Protein AF-A0A918I2I7-F1 (afdb_monomer_lite)

Sequence (119 aa):
MSAAEPTIPEPAHGPIGSVIHLAQHPSAARSRVAARRTDPPSTGYDVSPLQKLTETIQSIFRARGMTLADAATADAYEATLDVVELMMRSATARGHVAAEQYETLRQMLDEMRAVPEAV

Radius of gyration: 28.52 Å; chains: 1; bounding box: 56×44×79 Å

Organism: NCBI:txid67314

Structure (mmCIF, N/CA/C/O backbone):
data_AF-A0A918I2I7-F1
#
_entry.id   AF-A0A918I2I7-F1
#
loop_
_atom_site.group_PDB
_atom_site.id
_atom_site.type_symbol
_atom_site.label_atom_id
_atom_site.label_alt_id
_atom_site.label_comp_id
_atom_site.label_asym_id
_atom_site.label_entity_id
_atom_site.label_seq_id
_atom_site.pdbx_PDB_ins_code
_atom_site.Cartn_x
_atom_site.Cartn_y
_atom_site.Cartn_z
_atom_site.occupancy
_atom_site.B_iso_or_equiv
_atom_site.auth_seq_id
_atom_site.auth_comp_id
_atom_site.auth_asym_id
_atom_site.auth_atom_id
_atom_site.pdbx_PDB_model_num
ATOM 1 N N . MET A 1 1 ? 42.024 37.462 -29.492 1.00 40.59 1 MET A N 1
ATOM 2 C CA . MET A 1 1 ? 42.401 38.043 -28.183 1.00 40.59 1 MET A CA 1
ATOM 3 C C . MET A 1 1 ? 41.171 38.784 -27.677 1.00 40.59 1 MET A C 1
ATOM 5 O O . MET A 1 1 ? 40.682 39.597 -28.440 1.00 40.59 1 MET A O 1
ATOM 9 N N . SER A 1 2 ? 40.530 38.539 -26.539 1.00 57.88 2 SER A N 1
ATOM 10 C CA . SER A 1 2 ? 40.720 37.626 -25.408 1.00 57.88 2 SER A CA 1
ATOM 11 C C . SER A 1 2 ? 39.336 37.374 -24.802 1.00 57.88 2 SER A C 1
ATOM 13 O O . SER A 1 2 ? 38.505 38.281 -24.783 1.00 57.88 2 SER A O 1
ATOM 15 N N . ALA A 1 3 ? 39.099 36.153 -24.329 1.00 49.56 3 ALA A N 1
ATOM 16 C CA . ALA A 1 3 ? 37.934 35.803 -23.528 1.00 49.56 3 ALA A CA 1
ATOM 17 C C . ALA A 1 3 ? 38.033 36.480 -22.151 1.00 49.56 3 ALA A C 1
ATOM 19 O O . ALA A 1 3 ? 39.106 36.501 -21.552 1.00 49.56 3 ALA A O 1
ATOM 20 N N . ALA A 1 4 ? 36.925 37.042 -21.669 1.00 51.22 4 ALA A N 1
ATOM 21 C CA . ALA A 1 4 ? 36.793 37.456 -20.281 1.00 51.22 4 ALA A CA 1
ATOM 22 C C . ALA A 1 4 ? 36.459 36.209 -19.451 1.00 51.22 4 ALA A C 1
ATOM 24 O O . ALA A 1 4 ? 35.368 35.653 -19.563 1.00 51.22 4 ALA A O 1
ATOM 25 N N . GLU A 1 5 ? 37.432 35.747 -18.674 1.00 59.22 5 GLU A N 1
ATOM 26 C CA . GLU A 1 5 ? 37.269 34.710 -17.658 1.00 59.22 5 GLU A CA 1
ATOM 27 C C . GLU A 1 5 ? 36.419 35.266 -16.499 1.00 59.22 5 GLU A C 1
ATOM 29 O O . GLU A 1 5 ? 36.745 36.334 -15.971 1.00 59.22 5 GLU A O 1
ATOM 34 N N . PRO A 1 6 ? 35.332 34.597 -16.077 1.00 55.16 6 PRO A N 1
ATOM 35 C CA . PRO A 1 6 ? 34.673 34.930 -14.825 1.00 55.16 6 PRO A CA 1
ATOM 36 C C . PRO A 1 6 ? 35.480 34.336 -13.664 1.00 55.16 6 PRO A C 1
ATOM 38 O O . PRO A 1 6 ? 35.461 33.130 -13.426 1.00 55.16 6 PRO A O 1
ATOM 41 N N . THR A 1 7 ? 36.188 35.193 -12.930 1.00 55.94 7 THR A N 1
ATOM 42 C CA . THR A 1 7 ? 36.853 34.839 -11.672 1.00 55.94 7 THR A CA 1
ATOM 43 C C . THR A 1 7 ? 35.816 34.391 -10.641 1.00 55.94 7 THR A C 1
ATOM 45 O O . THR A 1 7 ? 35.024 35.194 -10.148 1.00 55.94 7 THR A O 1
ATOM 48 N N . ILE A 1 8 ? 35.838 33.103 -10.305 1.00 58.00 8 ILE A N 1
ATOM 49 C CA . ILE A 1 8 ? 35.143 32.518 -9.156 1.00 58.00 8 ILE A CA 1
ATOM 50 C C . ILE A 1 8 ? 36.001 32.807 -7.914 1.00 58.00 8 ILE A C 1
ATOM 52 O O . ILE A 1 8 ? 37.152 32.371 -7.885 1.00 58.00 8 ILE A O 1
ATOM 56 N N . PRO A 1 9 ? 35.511 33.514 -6.883 1.00 61.62 9 PRO A N 1
ATOM 57 C CA . PRO A 1 9 ? 36.216 33.560 -5.609 1.00 61.62 9 PRO A CA 1
ATOM 58 C C . PRO A 1 9 ? 35.983 32.260 -4.820 1.00 61.62 9 PRO A C 1
ATOM 60 O O . PRO A 1 9 ? 34.846 31.882 -4.538 1.00 61.62 9 PRO A O 1
ATOM 63 N N . GLU A 1 10 ? 37.080 31.585 -4.470 1.00 56.88 10 GLU A N 1
ATOM 64 C CA . GLU A 1 10 ? 37.123 30.471 -3.517 1.00 56.88 10 GLU A CA 1
ATOM 65 C C . GLU A 1 10 ? 36.689 30.891 -2.094 1.00 56.88 10 GLU A C 1
ATOM 67 O O . GLU A 1 10 ? 36.853 32.052 -1.701 1.00 56.88 10 GLU A O 1
ATOM 72 N N . PRO A 1 11 ? 36.178 29.945 -1.282 1.00 51.53 11 PRO A N 1
ATOM 73 C CA . PRO A 1 11 ? 35.734 30.199 0.081 1.00 51.53 11 PRO A CA 1
ATOM 74 C C . PRO A 1 11 ? 36.920 30.248 1.059 1.00 51.53 11 PRO A C 1
ATOM 76 O O . PRO A 1 11 ? 37.530 29.230 1.398 1.00 51.53 11 PRO A O 1
ATOM 79 N N . ALA A 1 12 ? 37.219 31.438 1.579 1.00 50.31 12 ALA A N 1
ATOM 80 C CA . ALA A 1 12 ? 38.154 31.590 2.690 1.00 50.31 12 ALA A CA 1
ATOM 81 C C . ALA A 1 12 ? 37.512 31.124 4.013 1.00 50.31 12 ALA A C 1
ATOM 83 O O . ALA A 1 12 ? 36.424 31.548 4.398 1.00 50.31 12 ALA A O 1
ATOM 84 N N . HIS A 1 13 ? 38.215 30.215 4.682 1.00 45.94 13 HIS A N 1
ATOM 85 C CA . HIS A 1 13 ? 37.845 29.508 5.904 1.00 45.94 13 HIS A CA 1
ATOM 86 C C . HIS A 1 13 ? 37.920 30.363 7.193 1.00 45.94 13 HIS A C 1
ATOM 88 O O . HIS A 1 13 ? 38.930 31.020 7.428 1.00 45.94 13 HIS A O 1
ATOM 94 N N . GLY A 1 14 ? 36.937 30.172 8.093 1.00 44.44 14 GLY A N 1
ATOM 95 C CA . GLY A 1 14 ? 37.040 30.287 9.571 1.00 44.44 14 GLY A CA 1
ATOM 96 C C . GLY A 1 14 ? 36.957 31.697 10.193 1.00 44.44 14 GLY A C 1
ATOM 97 O O . GLY A 1 14 ? 37.285 32.659 9.508 1.00 44.44 14 GLY A O 1
ATOM 98 N N . PRO A 1 15 ? 36.539 31.865 11.478 1.00 47.91 15 PRO A N 1
ATOM 99 C CA . PRO A 1 15 ? 36.594 30.910 12.601 1.00 47.91 15 PRO A CA 1
ATOM 100 C C . PRO A 1 15 ? 35.207 30.560 13.203 1.00 47.91 15 PRO A C 1
ATOM 102 O O . PRO A 1 15 ? 34.273 31.352 13.187 1.00 47.91 15 PRO A O 1
ATOM 105 N N . ILE A 1 16 ? 34.959 29.309 13.601 1.00 52.28 16 ILE A N 1
ATOM 106 C CA . ILE A 1 16 ? 35.087 28.794 14.982 1.00 52.28 16 ILE A CA 1
ATOM 107 C C . ILE A 1 16 ? 34.437 29.699 16.048 1.00 52.28 16 ILE A C 1
ATOM 109 O O . ILE A 1 16 ? 34.985 30.723 16.433 1.00 52.28 16 ILE A O 1
ATOM 113 N N . GLY A 1 17 ? 33.327 29.203 16.608 1.00 52.47 17 GLY A N 1
ATOM 114 C CA . GLY A 1 17 ? 33.007 29.343 18.030 1.00 52.47 17 GLY A CA 1
ATOM 115 C C . GLY A 1 17 ? 32.396 30.667 18.482 1.00 52.47 17 GLY A C 1
ATOM 116 O O . GLY A 1 17 ? 33.055 31.452 19.155 1.00 52.47 17 GLY A O 1
ATOM 117 N N . SER A 1 18 ? 31.093 30.859 18.258 1.00 46.81 18 SER A N 1
ATOM 118 C CA . SER A 1 18 ? 30.325 31.784 19.100 1.00 46.81 18 SER A CA 1
ATOM 119 C C . SER A 1 18 ? 29.925 31.059 20.387 1.00 46.81 18 SER A C 1
ATOM 121 O O . SER A 1 18 ? 28.877 30.422 20.478 1.00 46.81 18 SER A O 1
ATOM 123 N N . VAL A 1 19 ? 30.822 31.091 21.371 1.00 61.44 19 VAL A N 1
ATOM 124 C CA . VAL A 1 19 ? 30.518 30.710 22.751 1.00 61.44 19 VAL A CA 1
ATOM 125 C C . VAL A 1 19 ? 29.817 31.902 23.388 1.00 61.44 19 VAL A C 1
ATOM 127 O O . VAL A 1 19 ? 30.411 32.966 23.560 1.00 61.44 19 VAL A O 1
ATOM 130 N N . ILE A 1 20 ? 28.543 31.743 23.741 1.00 54.25 20 ILE A N 1
ATOM 131 C CA . ILE A 1 20 ? 27.859 32.722 24.586 1.00 54.25 20 ILE A CA 1
ATOM 132 C C . ILE A 1 20 ? 28.505 32.646 25.974 1.00 54.25 20 ILE A C 1
ATOM 134 O O . ILE A 1 20 ? 28.267 31.707 26.733 1.00 54.25 20 ILE A O 1
ATOM 138 N N . HIS A 1 21 ? 29.334 33.633 26.315 1.00 47.09 21 HIS A N 1
ATOM 139 C CA . HIS A 1 21 ? 29.809 33.834 27.680 1.00 47.09 21 HIS A CA 1
ATOM 140 C C . HIS A 1 21 ? 28.661 34.400 28.516 1.00 47.09 21 HIS A C 1
ATOM 142 O O . HIS A 1 21 ? 28.467 35.613 28.597 1.00 47.09 21 HIS A O 1
ATOM 148 N N . LEU A 1 22 ? 27.876 33.512 29.130 1.00 49.19 22 LEU A N 1
ATOM 149 C CA . LEU A 1 22 ? 26.913 33.924 30.139 1.00 49.19 22 LEU A CA 1
ATOM 150 C C . LEU A 1 22 ? 27.694 34.350 31.386 1.00 49.19 22 LEU A C 1
ATOM 152 O O . LEU A 1 22 ? 28.317 33.530 32.063 1.00 49.19 22 LEU A O 1
ATOM 156 N N . ALA A 1 23 ? 27.707 35.660 31.620 1.00 52.06 23 ALA A N 1
ATOM 157 C CA . ALA A 1 23 ? 28.382 36.304 32.730 1.00 52.06 23 ALA A CA 1
ATOM 158 C C . ALA A 1 23 ? 28.062 35.600 34.058 1.00 52.06 23 ALA A C 1
ATOM 160 O O . ALA A 1 23 ? 26.908 35.440 34.456 1.00 52.06 23 ALA A O 1
ATOM 161 N N . GLN A 1 24 ? 29.128 35.187 34.737 1.00 49.12 24 GLN A N 1
ATOM 162 C CA . GLN A 1 24 ? 29.101 34.639 36.081 1.00 49.12 24 GLN A CA 1
ATOM 163 C C . GLN A 1 24 ? 28.717 35.754 37.057 1.00 49.12 24 GLN A C 1
ATOM 165 O O . GLN A 1 24 ? 29.523 36.635 37.346 1.00 49.12 24 GLN A O 1
ATOM 170 N N . HIS A 1 25 ? 27.498 35.711 37.590 1.00 50.34 25 HIS A N 1
ATOM 171 C CA . HIS A 1 25 ? 27.167 36.431 38.816 1.00 50.34 25 HIS A CA 1
ATOM 172 C C . HIS A 1 25 ? 27.516 35.544 40.021 1.00 50.34 25 HIS A C 1
ATOM 174 O O . HIS A 1 25 ? 26.919 34.475 40.173 1.00 50.34 25 HIS A O 1
ATOM 180 N N . PRO A 1 26 ? 28.441 35.953 40.908 1.00 51.53 26 PRO A N 1
ATOM 181 C CA . PRO A 1 26 ? 28.651 35.276 42.172 1.00 51.53 26 PRO A CA 1
ATOM 182 C C . PRO A 1 26 ? 27.732 35.894 43.230 1.00 51.53 26 PRO A C 1
ATOM 184 O O . PRO A 1 26 ? 27.803 37.091 43.499 1.00 51.53 26 PRO A O 1
ATOM 187 N N . SER A 1 27 ? 26.901 35.081 43.882 1.00 43.62 27 SER A N 1
ATOM 188 C CA . SER A 1 27 ? 26.599 35.270 45.308 1.00 43.62 27 SER A CA 1
ATOM 189 C C . SER A 1 27 ? 25.848 34.085 45.905 1.00 43.62 27 SER A C 1
ATOM 191 O O . SER A 1 27 ? 24.650 33.910 45.731 1.00 43.62 27 SER A O 1
ATOM 193 N N . ALA A 1 28 ? 26.635 33.281 46.617 1.00 45.75 28 ALA A N 1
ATOM 194 C CA . ALA A 1 28 ? 26.402 32.819 47.980 1.00 45.75 28 ALA A CA 1
ATOM 195 C C . ALA A 1 28 ? 24.976 32.411 48.407 1.00 45.75 28 ALA A C 1
ATOM 197 O O . ALA A 1 28 ? 24.114 33.228 48.708 1.00 45.75 28 ALA A O 1
ATOM 198 N N . ALA A 1 29 ? 24.867 31.102 48.644 1.00 52.19 29 ALA A N 1
ATOM 199 C CA . ALA A 1 29 ? 24.350 30.516 49.878 1.00 52.19 29 ALA A CA 1
ATOM 200 C C . ALA A 1 29 ? 22.949 30.946 50.347 1.00 52.19 29 ALA A C 1
ATOM 202 O O . ALA A 1 29 ? 22.804 31.855 51.161 1.00 52.19 29 ALA A O 1
ATOM 203 N N . ARG A 1 30 ? 21.943 30.135 49.996 1.00 48.84 30 ARG A N 1
ATOM 204 C CA . ARG A 1 30 ? 20.870 29.699 50.911 1.00 48.84 30 ARG A CA 1
ATOM 205 C C . ARG A 1 30 ? 20.075 28.545 50.294 1.00 48.84 30 ARG A C 1
ATOM 207 O O . ARG A 1 30 ? 19.906 28.477 49.087 1.00 48.84 30 ARG A O 1
ATOM 214 N N . SER A 1 31 ? 19.599 27.662 51.167 1.00 46.06 31 SER A N 1
ATOM 215 C CA . SER A 1 31 ? 18.704 26.525 50.905 1.00 46.06 31 SER A CA 1
ATOM 216 C C . SER A 1 31 ? 19.318 25.260 50.298 1.00 46.06 31 SER A C 1
ATOM 218 O O . SER A 1 31 ? 19.048 24.859 49.172 1.00 46.06 31 SER A O 1
ATOM 220 N N . ARG A 1 32 ? 20.028 24.517 51.160 1.00 54.06 32 ARG A N 1
ATOM 221 C CA . ARG A 1 32 ? 19.790 23.066 51.249 1.00 54.06 32 ARG A CA 1
ATOM 222 C C . ARG A 1 32 ? 18.295 22.863 51.540 1.00 54.06 32 ARG A C 1
ATOM 224 O O . ARG A 1 32 ? 17.752 23.608 52.348 1.00 54.06 32 ARG A O 1
ATOM 231 N N . VAL A 1 33 ? 17.698 21.825 50.956 1.00 52.06 33 VAL A N 1
ATOM 232 C CA . VAL A 1 33 ? 16.279 21.420 51.058 1.00 52.06 33 VAL A CA 1
ATOM 233 C C . VAL A 1 33 ? 15.359 22.065 50.010 1.00 52.06 33 VAL A C 1
A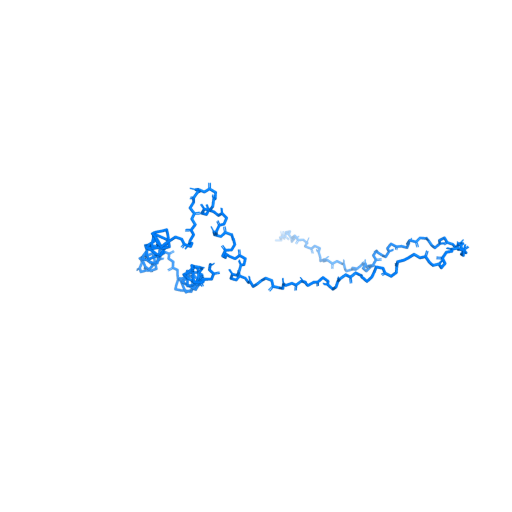TOM 235 O O . VAL A 1 33 ? 14.584 22.961 50.309 1.00 52.06 33 VAL A O 1
ATOM 238 N N . ALA A 1 34 ? 15.407 21.546 48.781 1.00 48.81 34 ALA A N 1
ATOM 239 C CA . ALA A 1 34 ? 14.225 21.319 47.945 1.00 48.81 34 ALA A CA 1
ATOM 240 C C . ALA A 1 34 ? 14.619 20.460 46.733 1.00 48.81 34 ALA A C 1
ATOM 242 O O . ALA A 1 34 ? 15.422 20.868 45.906 1.00 48.81 34 ALA A O 1
ATOM 243 N N . ALA A 1 35 ? 14.038 19.263 46.668 1.00 51.78 35 ALA A N 1
ATOM 244 C CA . ALA A 1 35 ? 13.893 18.433 45.480 1.00 51.78 35 ALA A CA 1
ATOM 245 C C . ALA A 1 35 ? 15.171 18.122 44.670 1.00 51.78 35 ALA A C 1
ATOM 247 O O . ALA A 1 35 ? 15.461 18.739 43.648 1.00 51.78 35 ALA A O 1
ATOM 248 N N . ARG A 1 36 ? 15.812 16.989 45.002 1.00 51.47 36 ARG A N 1
ATOM 249 C CA . ARG A 1 36 ? 16.222 16.053 43.942 1.00 51.47 36 ARG A CA 1
ATOM 250 C C . ARG A 1 36 ? 14.949 15.691 43.166 1.00 51.47 36 ARG A C 1
ATOM 252 O O . ARG A 1 36 ? 14.290 14.704 43.475 1.00 51.47 36 ARG A O 1
ATOM 259 N N . ARG A 1 37 ? 14.559 16.529 42.203 1.00 54.78 37 ARG A N 1
ATOM 260 C CA . ARG A 1 37 ? 13.840 16.043 41.033 1.00 54.78 37 ARG A CA 1
ATOM 261 C C . ARG A 1 37 ? 14.879 15.221 40.299 1.00 54.78 37 ARG A C 1
ATOM 263 O O . ARG A 1 37 ? 15.739 15.751 39.611 1.00 54.78 37 ARG A O 1
ATOM 270 N N . THR A 1 38 ? 14.882 13.930 40.589 1.00 58.31 38 THR A N 1
ATOM 271 C CA . THR A 1 38 ? 15.341 12.948 39.624 1.00 58.31 38 THR A CA 1
ATOM 272 C C . THR A 1 38 ? 14.489 13.233 38.397 1.00 58.31 38 THR A C 1
ATOM 274 O O . THR A 1 38 ? 13.293 12.940 38.416 1.00 58.31 38 THR A O 1
ATOM 277 N N . ASP A 1 39 ? 15.043 13.923 37.401 1.00 56.28 39 ASP A N 1
ATOM 278 C CA . ASP A 1 39 ? 14.429 13.905 36.083 1.00 56.28 39 ASP A CA 1
ATOM 279 C C . ASP A 1 39 ? 14.224 12.420 35.761 1.00 56.28 39 ASP A C 1
ATOM 281 O O . ASP A 1 39 ? 15.179 11.639 35.894 1.00 56.28 39 ASP A O 1
ATOM 285 N N . PRO A 1 40 ? 12.988 11.970 35.475 1.00 63.59 40 PRO A N 1
ATOM 286 C CA . PRO A 1 40 ? 12.809 10.610 35.005 1.00 63.59 40 PRO A CA 1
ATOM 287 C C . PRO A 1 40 ? 13.728 10.448 33.790 1.00 63.59 40 PRO A C 1
ATOM 289 O O . PRO A 1 40 ? 13.846 11.397 33.007 1.00 63.59 40 PRO A O 1
ATOM 292 N N . PRO A 1 41 ? 14.416 9.303 33.626 1.00 57.97 41 PRO A N 1
ATOM 293 C CA . PRO A 1 41 ? 15.127 9.052 32.388 1.00 57.97 41 PRO A CA 1
ATOM 294 C C . PRO A 1 41 ? 14.104 9.255 31.279 1.00 57.97 41 PRO A C 1
ATOM 296 O O . PRO A 1 41 ? 13.084 8.563 31.245 1.00 57.97 41 PRO A O 1
ATOM 299 N N . SER A 1 42 ? 14.335 10.274 30.448 1.00 52.41 42 SER A N 1
ATOM 300 C CA . SER A 1 42 ? 13.573 10.463 29.230 1.00 52.41 42 SER A CA 1
ATOM 301 C C . SER A 1 42 ? 13.796 9.178 28.455 1.00 52.41 42 SER A C 1
ATOM 303 O O . SER A 1 42 ? 14.871 8.944 27.902 1.00 52.41 42 SER A O 1
ATOM 305 N N . THR A 1 43 ? 12.826 8.277 28.547 1.00 55.47 43 THR A N 1
ATOM 306 C CA . THR A 1 43 ? 12.743 7.085 27.727 1.00 55.47 43 THR A CA 1
ATOM 307 C C . THR A 1 43 ? 12.382 7.635 26.364 1.00 55.47 43 THR A C 1
ATOM 309 O O . THR A 1 43 ? 11.222 7.677 25.969 1.00 55.47 43 THR A O 1
ATOM 312 N N . GLY A 1 44 ? 13.398 8.159 25.678 1.00 52.00 44 GLY A N 1
ATOM 313 C CA . GLY A 1 44 ? 13.387 8.289 24.239 1.00 52.00 44 GLY A CA 1
ATOM 314 C C . GLY A 1 44 ? 13.274 6.873 23.714 1.00 52.00 44 GLY A C 1
ATOM 315 O O . GLY A 1 44 ? 14.278 6.234 23.423 1.00 52.00 44 GLY A O 1
ATOM 316 N N . TYR A 1 45 ? 12.053 6.342 23.714 1.00 58.91 45 TYR A N 1
ATOM 317 C CA . TYR A 1 45 ? 11.706 5.229 22.864 1.00 58.91 45 TYR A CA 1
ATOM 318 C C . TYR A 1 45 ? 12.056 5.721 21.468 1.00 58.91 45 TYR A C 1
ATOM 320 O O . TYR A 1 45 ? 11.401 6.627 20.949 1.00 58.91 45 TYR A O 1
ATOM 328 N N . ASP A 1 46 ? 13.150 5.208 20.911 1.00 71.88 46 ASP A N 1
ATOM 329 C CA . ASP A 1 46 ? 13.437 5.360 19.495 1.00 71.88 46 ASP A CA 1
ATOM 330 C C . ASP A 1 46 ? 12.301 4.647 18.764 1.00 71.88 46 ASP A C 1
ATOM 332 O O . ASP A 1 46 ? 12.317 3.435 18.556 1.00 71.88 46 ASP A O 1
ATOM 336 N N . VAL A 1 47 ? 11.240 5.405 18.481 1.00 73.75 47 VAL A N 1
ATOM 337 C CA . VAL A 1 47 ? 10.085 4.935 17.726 1.00 73.75 47 VAL A CA 1
ATOM 338 C C . VAL A 1 47 ? 10.623 4.489 16.374 1.00 73.75 47 VAL A C 1
ATOM 340 O O . VAL A 1 47 ? 11.214 5.298 15.644 1.00 73.75 47 VAL A O 1
ATOM 343 N N . SER A 1 48 ? 10.455 3.203 16.064 1.00 87.50 48 SER A N 1
ATOM 344 C CA . SER A 1 48 ? 10.976 2.635 14.823 1.00 87.50 48 SER A CA 1
ATOM 345 C C . SER A 1 48 ? 10.367 3.365 13.615 1.00 87.50 48 SER A C 1
ATOM 347 O O . SER A 1 48 ? 9.243 3.874 13.701 1.00 87.50 48 SER A O 1
ATOM 349 N N . PRO A 1 49 ? 11.072 3.445 12.471 1.00 87.00 49 PRO A N 1
ATOM 350 C CA . PRO A 1 49 ? 10.512 4.043 11.258 1.00 87.00 49 PRO A CA 1
ATOM 351 C C . PRO A 1 49 ? 9.155 3.440 10.868 1.00 87.00 49 PRO A C 1
ATOM 353 O O . PRO A 1 49 ? 8.230 4.189 10.557 1.00 87.00 49 PRO A O 1
ATOM 356 N N . LEU A 1 50 ? 9.008 2.114 10.993 1.00 86.00 50 LEU A N 1
ATOM 357 C CA . LEU A 1 50 ? 7.745 1.411 10.761 1.00 86.00 50 LEU A CA 1
ATOM 358 C C . LEU A 1 50 ? 6.648 1.893 11.714 1.00 86.00 50 LEU A C 1
ATOM 360 O O . LEU A 1 50 ? 5.548 2.191 11.271 1.00 86.00 50 LEU A O 1
ATOM 364 N N . GLN A 1 51 ? 6.945 2.059 13.004 1.00 88.25 51 GLN A N 1
ATOM 365 C CA . GLN A 1 51 ? 5.958 2.548 13.965 1.00 88.25 51 GLN A CA 1
ATOM 366 C C . GLN A 1 51 ? 5.505 3.984 13.642 1.00 88.25 51 GLN A C 1
ATOM 368 O O . GLN A 1 51 ? 4.308 4.266 13.680 1.00 88.25 51 GLN A O 1
ATOM 373 N N . LYS A 1 52 ? 6.418 4.875 13.226 1.00 91.19 52 LYS A N 1
ATOM 374 C CA . LYS A 1 52 ? 6.053 6.233 12.764 1.00 91.19 52 LYS A CA 1
ATOM 375 C C . LYS A 1 52 ? 5.178 6.200 11.508 1.00 91.19 52 LYS A C 1
ATOM 377 O O . LYS A 1 52 ? 4.238 6.991 11.388 1.00 91.19 52 LYS A O 1
ATOM 382 N N . LEU A 1 53 ? 5.482 5.301 10.570 1.00 90.50 53 LEU A N 1
ATOM 383 C CA . LEU A 1 53 ? 4.691 5.102 9.356 1.00 90.50 53 LEU A CA 1
ATOM 384 C C . LEU A 1 53 ? 3.285 4.593 9.699 1.00 90.50 53 LEU A C 1
ATOM 386 O O . LEU A 1 53 ? 2.299 5.185 9.255 1.00 90.50 53 LEU A O 1
ATOM 390 N N . THR A 1 54 ? 3.191 3.573 10.552 1.00 92.31 54 THR A N 1
ATOM 391 C CA . THR A 1 54 ? 1.927 3.022 11.052 1.00 92.31 54 THR A CA 1
ATOM 392 C C . THR A 1 54 ? 1.086 4.089 11.740 1.00 92.31 54 THR A C 1
ATOM 394 O O . THR A 1 54 ? -0.089 4.254 11.409 1.00 92.31 54 THR A O 1
ATOM 397 N N . GLU A 1 55 ? 1.674 4.881 12.638 1.00 92.44 55 GLU A N 1
ATOM 398 C CA . GLU A 1 55 ? 0.981 5.986 13.312 1.00 92.44 55 GLU A CA 1
ATOM 399 C C . GLU A 1 55 ? 0.456 7.031 12.320 1.00 92.44 55 GLU A C 1
ATOM 401 O O . GLU A 1 55 ? -0.691 7.484 12.437 1.00 92.44 55 GLU A O 1
ATOM 406 N N . THR A 1 56 ? 1.265 7.376 11.315 1.00 94.75 56 THR A N 1
ATOM 407 C CA . THR A 1 56 ? 0.895 8.327 10.261 1.00 94.75 56 THR A CA 1
ATOM 408 C C . THR A 1 56 ? -0.281 7.804 9.445 1.00 94.75 56 THR A C 1
ATOM 410 O O . THR A 1 56 ? -1.280 8.508 9.289 1.00 94.75 56 THR A O 1
ATOM 413 N N . ILE A 1 57 ? -0.223 6.559 8.975 1.00 93.50 57 ILE A N 1
ATOM 414 C CA . ILE A 1 57 ? -1.302 5.957 8.187 1.00 93.50 57 ILE A CA 1
ATOM 415 C C . ILE A 1 57 ? -2.572 5.847 9.035 1.00 93.50 57 ILE A C 1
ATOM 417 O O . ILE A 1 57 ? -3.637 6.298 8.611 1.00 93.50 57 ILE A O 1
ATOM 421 N N . GLN A 1 58 ? -2.463 5.378 10.278 1.00 91.75 58 GLN A N 1
ATOM 422 C CA . GLN A 1 58 ? -3.591 5.327 11.207 1.00 91.75 58 GLN A CA 1
ATOM 423 C C . GLN A 1 58 ? -4.194 6.710 11.478 1.00 91.75 58 GLN A C 1
ATOM 425 O O . GLN A 1 58 ? -5.399 6.826 11.696 1.00 91.75 58 GLN A O 1
ATOM 430 N N . SER A 1 59 ? -3.404 7.788 11.469 1.00 95.31 59 SER A N 1
ATOM 4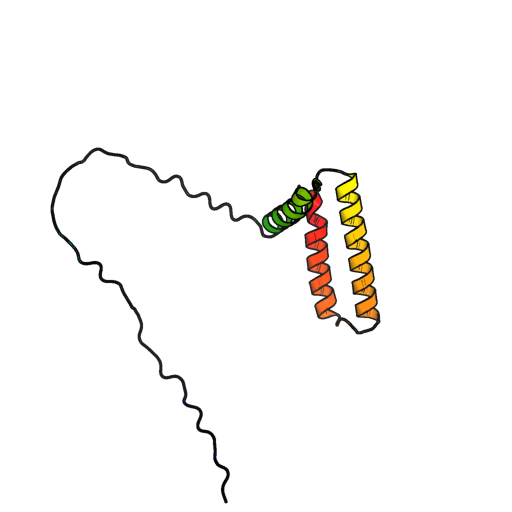31 C CA . SER A 1 59 ? -3.947 9.151 11.568 1.00 95.31 59 SER A CA 1
ATOM 432 C C . SER A 1 59 ? -4.804 9.526 10.348 1.00 95.31 59 SER A C 1
ATOM 434 O O . SER A 1 59 ? -5.880 10.103 10.514 1.00 95.31 59 SER A O 1
ATOM 436 N N . ILE A 1 60 ? -4.392 9.119 9.141 1.00 95.94 60 ILE A N 1
ATOM 437 C CA . ILE A 1 60 ? -5.121 9.368 7.888 1.00 95.94 60 ILE A CA 1
ATOM 438 C C . ILE A 1 60 ? -6.456 8.614 7.876 1.00 95.94 60 ILE A C 1
ATOM 440 O O . ILE A 1 60 ? -7.483 9.188 7.507 1.00 95.94 60 ILE A O 1
ATOM 444 N N . PHE A 1 61 ? -6.465 7.347 8.299 1.00 95.62 61 PHE A N 1
ATOM 445 C CA . PHE A 1 61 ? -7.698 6.561 8.403 1.00 95.62 61 PHE A CA 1
ATOM 446 C C . PHE A 1 61 ? -8.631 7.115 9.487 1.00 95.62 61 PHE A C 1
ATOM 448 O O . PHE A 1 61 ? -9.816 7.334 9.217 1.00 95.62 61 PHE A O 1
ATOM 455 N N . ARG A 1 62 ? -8.096 7.466 10.666 1.00 96.00 62 ARG A N 1
ATOM 456 C CA . ARG A 1 62 ? -8.884 8.058 11.761 1.00 96.00 62 ARG A CA 1
ATOM 457 C C . ARG A 1 62 ? -9.538 9.380 11.378 1.00 96.00 62 ARG A C 1
ATOM 459 O O . ARG A 1 62 ? -10.690 9.602 11.738 1.00 96.00 62 ARG A O 1
ATOM 466 N N . ALA A 1 63 ? -8.863 10.223 10.594 1.00 96.50 63 ALA A N 1
ATOM 467 C CA . ALA A 1 63 ? -9.443 11.467 10.078 1.00 96.50 63 ALA A CA 1
ATOM 468 C C . ALA A 1 63 ? -10.694 11.241 9.204 1.00 96.50 63 ALA A C 1
ATOM 470 O O . ALA A 1 63 ? -11.488 12.160 9.011 1.00 96.50 63 ALA A O 1
ATOM 471 N N . ARG A 1 64 ? -10.887 10.020 8.692 1.00 95.88 64 ARG A N 1
ATOM 472 C CA . ARG A 1 64 ? -12.050 9.601 7.898 1.00 95.88 64 ARG A CA 1
ATOM 473 C C . ARG A 1 64 ? -13.018 8.703 8.677 1.00 95.88 64 ARG A C 1
ATOM 475 O O . ARG A 1 64 ? -13.923 8.135 8.076 1.00 95.88 64 ARG A O 1
ATOM 482 N N . GLY A 1 65 ? -12.828 8.555 9.989 1.00 95.50 65 GLY A N 1
ATOM 483 C CA . GLY A 1 65 ? -13.640 7.670 10.828 1.00 95.50 65 GLY A CA 1
ATOM 484 C C . GLY A 1 65 ? -13.392 6.177 10.590 1.00 95.50 65 GLY A C 1
ATOM 485 O O . GLY A 1 65 ? -14.237 5.364 10.946 1.00 95.50 65 GLY A O 1
ATOM 486 N N . MET A 1 66 ? -12.257 5.818 9.987 1.00 96.12 66 MET A N 1
ATOM 487 C CA . MET A 1 66 ? -11.855 4.437 9.714 1.00 96.12 66 MET A CA 1
ATOM 488 C C . MET A 1 66 ? -10.665 4.029 10.595 1.00 96.12 66 MET A C 1
ATOM 490 O O . MET A 1 66 ? -9.995 4.877 11.191 1.00 96.12 66 MET A O 1
ATOM 494 N N . THR A 1 67 ? -10.383 2.730 10.673 1.00 95.25 67 THR A N 1
ATOM 495 C CA . THR A 1 67 ? -9.241 2.177 11.417 1.00 95.25 67 THR A CA 1
ATOM 496 C C . THR A 1 67 ? -8.699 0.951 10.703 1.00 95.25 67 THR A C 1
ATOM 498 O O . THR A 1 67 ? -9.481 0.120 10.259 1.00 95.25 67 THR A O 1
ATOM 501 N N . LEU A 1 68 ? -7.377 0.799 10.629 1.00 92.94 68 LEU A N 1
ATOM 502 C CA . LEU A 1 68 ? -6.772 -0.417 10.075 1.00 92.94 68 LEU A CA 1
ATOM 503 C C . LEU A 1 68 ? -6.951 -1.653 10.973 1.00 92.94 68 LEU A C 1
ATOM 505 O O . LEU A 1 68 ? -6.701 -2.759 10.521 1.00 92.94 68 LEU A O 1
ATOM 509 N N . ALA A 1 69 ? -7.412 -1.485 12.218 1.00 93.25 69 ALA A N 1
ATOM 510 C CA . ALA A 1 69 ? -7.778 -2.613 13.082 1.00 93.25 69 ALA A CA 1
ATOM 511 C C . ALA A 1 69 ? -9.106 -3.283 12.665 1.00 93.25 69 ALA A C 1
ATOM 513 O O . ALA A 1 69 ? -9.442 -4.357 13.159 1.00 93.25 69 ALA A O 1
ATOM 514 N N . ASP A 1 70 ? -9.894 -2.631 11.805 1.00 94.94 70 ASP A N 1
ATOM 515 C CA . ASP A 1 70 ? -11.096 -3.211 11.213 1.00 94.94 70 ASP A CA 1
ATOM 516 C C . ASP A 1 70 ? -10.715 -4.029 9.974 1.00 94.94 70 ASP A C 1
ATOM 518 O O . ASP A 1 70 ? -10.061 -3.515 9.066 1.00 94.94 70 ASP A O 1
ATOM 522 N N . ALA A 1 71 ? -11.154 -5.289 9.925 1.00 93.94 71 ALA A N 1
ATOM 523 C CA . ALA A 1 71 ? -10.760 -6.229 8.876 1.00 93.94 71 ALA A CA 1
ATOM 524 C C . ALA A 1 71 ? -11.153 -5.741 7.474 1.00 93.94 71 ALA A C 1
ATOM 526 O O . ALA A 1 71 ? -10.339 -5.783 6.561 1.00 93.94 71 ALA A O 1
ATOM 527 N N . ALA A 1 72 ? -12.360 -5.190 7.307 1.00 95.44 72 ALA A N 1
ATOM 528 C CA . ALA A 1 72 ? -12.802 -4.700 6.002 1.00 95.44 72 ALA A CA 1
ATOM 529 C C . ALA A 1 72 ? -11.963 -3.502 5.523 1.00 95.44 72 ALA A C 1
ATOM 531 O O . ALA A 1 72 ? -11.681 -3.360 4.332 1.00 95.44 72 ALA A O 1
ATOM 532 N N . THR A 1 73 ? -11.549 -2.640 6.452 1.00 95.81 73 THR A N 1
ATOM 533 C CA . THR A 1 73 ? -10.663 -1.510 6.160 1.00 95.81 73 THR A CA 1
ATOM 534 C C . THR A 1 73 ? -9.242 -1.973 5.821 1.00 95.81 73 THR A C 1
ATOM 536 O O . THR A 1 73 ? -8.644 -1.434 4.886 1.00 95.81 73 THR A O 1
ATOM 539 N N . ALA A 1 74 ? -8.710 -2.965 6.541 1.00 94.94 74 ALA A N 1
ATOM 540 C CA . ALA A 1 74 ? -7.408 -3.569 6.257 1.00 94.94 74 ALA A CA 1
ATOM 541 C C . ALA A 1 74 ? -7.387 -4.255 4.880 1.00 94.94 74 ALA A C 1
ATOM 543 O O . ALA A 1 74 ? -6.496 -3.974 4.080 1.00 94.94 74 ALA A O 1
ATOM 544 N N . ASP A 1 75 ? -8.419 -5.040 4.558 1.00 95.94 75 ASP A N 1
ATOM 545 C CA . ASP A 1 75 ? -8.567 -5.704 3.257 1.00 95.94 75 ASP A CA 1
ATOM 546 C C . ASP A 1 75 ? -8.619 -4.679 2.110 1.00 95.94 75 ASP A C 1
ATOM 548 O O . ASP A 1 75 ? -7.956 -4.824 1.081 1.00 95.94 75 ASP A O 1
ATOM 552 N N . ALA A 1 76 ? -9.383 -3.593 2.282 1.00 96.06 76 ALA A N 1
ATOM 553 C CA . ALA A 1 76 ? -9.464 -2.525 1.285 1.00 96.06 76 ALA A CA 1
ATOM 554 C C . ALA A 1 76 ? -8.126 -1.784 1.109 1.00 96.06 76 ALA A C 1
ATOM 556 O O . ALA A 1 76 ? -7.777 -1.370 -0.004 1.00 96.06 76 ALA A O 1
ATOM 557 N N . TYR A 1 77 ? -7.374 -1.607 2.197 1.00 95.81 77 TYR A N 1
ATOM 558 C CA . TYR A 1 77 ? -6.032 -1.038 2.159 1.00 95.81 77 TYR A CA 1
ATOM 559 C C . TYR A 1 77 ? -5.068 -1.942 1.382 1.00 95.81 77 TYR A C 1
ATOM 561 O O . TYR A 1 77 ? -4.408 -1.458 0.460 1.00 95.81 77 TYR A O 1
ATOM 569 N N . GLU A 1 78 ? -5.045 -3.243 1.675 1.00 95.62 78 GLU A N 1
ATOM 570 C CA . GLU A 1 78 ? -4.195 -4.217 0.983 1.00 95.62 78 GLU A CA 1
ATOM 571 C C . GLU A 1 78 ? -4.519 -4.296 -0.516 1.00 95.62 78 GLU A C 1
ATOM 573 O O . GLU A 1 78 ? -3.627 -4.140 -1.353 1.00 95.62 78 GLU A O 1
ATOM 578 N N . ALA A 1 79 ? -5.804 -4.391 -0.873 1.00 97.12 79 ALA A N 1
ATOM 579 C CA . ALA A 1 79 ? -6.241 -4.387 -2.269 1.00 97.12 79 ALA A CA 1
ATOM 580 C C . ALA A 1 79 ? -5.814 -3.109 -3.016 1.00 97.12 79 ALA A C 1
ATOM 582 O O . ALA A 1 79 ? -5.520 -3.135 -4.213 1.00 97.12 79 ALA A O 1
ATOM 583 N N . THR A 1 80 ? -5.751 -1.970 -2.318 1.00 96.50 80 THR A N 1
ATOM 584 C CA . THR A 1 80 ? -5.254 -0.719 -2.905 1.00 96.50 80 THR A CA 1
ATOM 585 C C . THR A 1 80 ? -3.753 -0.799 -3.194 1.00 96.50 80 THR A C 1
ATOM 587 O O . THR A 1 80 ? -3.315 -0.330 -4.248 1.00 96.50 80 THR A O 1
ATOM 590 N N . LEU A 1 81 ? -2.962 -1.411 -2.308 1.00 97.00 81 LEU A N 1
ATOM 591 C CA . LEU A 1 81 ? -1.527 -1.614 -2.536 1.00 97.00 81 LEU A CA 1
ATOM 592 C C . LEU A 1 81 ? -1.265 -2.542 -3.728 1.00 97.00 81 LEU A C 1
ATOM 594 O O . LEU A 1 81 ? -0.394 -2.232 -4.543 1.00 97.00 81 LEU A O 1
ATOM 598 N N . ASP A 1 82 ? -2.066 -3.594 -3.905 1.00 97.31 82 ASP A N 1
ATOM 599 C CA . ASP A 1 82 ? -1.982 -4.475 -5.080 1.00 97.31 82 ASP A CA 1
ATOM 600 C C . ASP A 1 82 ? -2.188 -3.709 -6.396 1.00 97.31 82 ASP A C 1
ATOM 602 O O . ASP A 1 82 ? -1.466 -3.913 -7.380 1.00 97.31 82 ASP A O 1
ATOM 606 N N . VAL A 1 83 ? -3.156 -2.786 -6.422 1.00 97.88 83 VAL A N 1
ATOM 607 C CA . VAL A 1 83 ? -3.411 -1.937 -7.596 1.00 97.88 83 VAL A CA 1
ATOM 608 C C . VAL A 1 83 ? -2.219 -1.020 -7.873 1.00 97.88 83 VAL A C 1
ATOM 610 O O . VAL A 1 83 ? -1.805 -0.887 -9.029 1.00 97.88 83 VAL A O 1
ATOM 613 N N . VAL A 1 84 ? -1.635 -0.413 -6.837 1.00 97.00 84 VAL A N 1
ATOM 614 C CA . VAL A 1 84 ? -0.449 0.444 -6.988 1.00 97.00 84 VAL A CA 1
ATOM 615 C C . VAL A 1 84 ? 0.743 -0.363 -7.507 1.00 97.00 84 VAL A C 1
ATOM 617 O O . VAL A 1 84 ? 1.401 0.073 -8.456 1.00 97.00 84 VAL A O 1
ATOM 620 N N . GLU A 1 85 ? 0.991 -1.561 -6.974 1.00 96.31 85 GLU A N 1
ATOM 621 C CA . GLU A 1 85 ? 2.057 -2.448 -7.454 1.00 96.31 85 GLU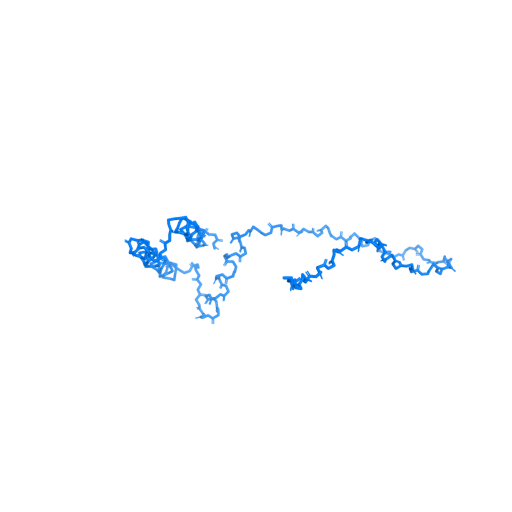 A CA 1
ATOM 622 C C . GLU A 1 85 ? 1.874 -2.802 -8.936 1.00 96.31 85 GLU A C 1
ATOM 624 O O . GLU A 1 85 ? 2.820 -2.713 -9.730 1.00 96.31 85 GLU A O 1
ATOM 629 N N . LEU A 1 86 ? 0.645 -3.127 -9.345 1.00 97.19 86 LEU A N 1
ATOM 630 C CA . LEU A 1 86 ? 0.319 -3.406 -10.741 1.00 97.19 86 LEU A CA 1
ATOM 631 C C . LEU A 1 86 ? 0.587 -2.198 -11.651 1.00 97.19 86 LEU A C 1
ATOM 633 O O . LEU A 1 86 ? 1.128 -2.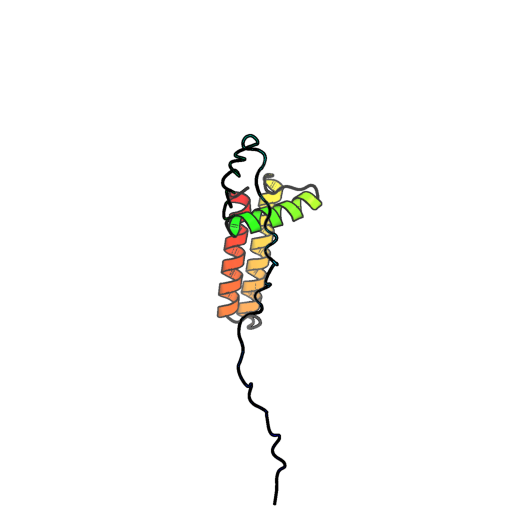361 -12.755 1.00 97.19 86 LEU A O 1
ATOM 637 N N . MET A 1 87 ? 0.217 -0.994 -11.209 1.00 97.31 87 MET A N 1
ATOM 638 C CA . MET A 1 87 ? 0.467 0.245 -11.949 1.00 97.31 87 MET A CA 1
ATOM 639 C C . MET A 1 87 ? 1.965 0.499 -12.117 1.00 97.31 87 MET A C 1
ATOM 641 O O . MET A 1 87 ? 2.411 0.766 -13.235 1.00 97.31 87 MET A O 1
ATOM 645 N N . MET A 1 88 ? 2.748 0.357 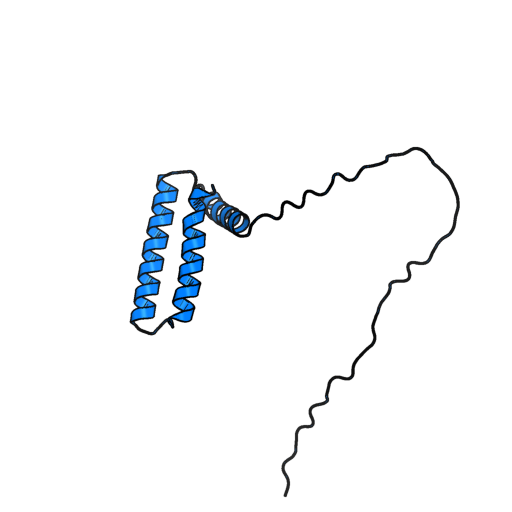-11.046 1.00 96.69 88 MET A N 1
ATOM 646 C CA . MET A 1 88 ? 4.202 0.524 -11.095 1.00 96.69 88 MET A CA 1
ATOM 647 C C . MET A 1 88 ? 4.851 -0.500 -12.019 1.00 96.69 88 MET A C 1
ATOM 649 O O . MET A 1 88 ? 5.611 -0.122 -12.906 1.00 96.69 88 MET A O 1
ATOM 653 N N . ARG A 1 89 ? 4.486 -1.783 -11.897 1.00 95.25 89 ARG A N 1
ATOM 654 C CA . ARG A 1 89 ? 4.990 -2.845 -12.780 1.00 95.25 89 ARG A CA 1
ATOM 655 C C . ARG A 1 89 ? 4.695 -2.538 -14.249 1.00 95.25 89 ARG A C 1
ATOM 657 O O . ARG A 1 89 ? 5.548 -2.735 -15.113 1.00 95.25 89 ARG A O 1
ATOM 664 N N . SER A 1 90 ? 3.501 -2.021 -14.533 1.00 96.69 90 SER A N 1
ATOM 665 C CA . SER A 1 90 ? 3.102 -1.616 -15.885 1.00 96.69 90 SER A CA 1
ATOM 666 C C . SER A 1 90 ? 3.898 -0.408 -16.389 1.00 96.69 90 SER A C 1
ATOM 668 O O . SER A 1 90 ? 4.254 -0.361 -17.566 1.00 96.69 90 SER A O 1
ATOM 670 N N . ALA A 1 91 ? 4.193 0.561 -15.519 1.00 96.31 91 ALA A N 1
ATOM 671 C CA . ALA A 1 91 ? 5.009 1.725 -15.852 1.00 96.31 91 ALA A CA 1
ATOM 672 C C . ALA A 1 91 ? 6.465 1.330 -16.149 1.00 96.31 91 ALA A C 1
ATOM 674 O O . ALA A 1 91 ? 7.023 1.786 -17.149 1.00 96.31 91 ALA A O 1
ATOM 675 N N . THR A 1 92 ? 7.041 0.425 -15.355 1.00 96.69 92 THR A N 1
ATOM 676 C CA . THR A 1 92 ? 8.380 -0.137 -15.581 1.00 96.69 92 THR A CA 1
ATOM 677 C C . THR A 1 92 ? 8.446 -0.906 -16.898 1.00 96.69 92 THR A C 1
ATOM 679 O O . THR A 1 92 ? 9.330 -0.659 -17.713 1.00 96.69 92 THR A O 1
ATOM 682 N N . ALA A 1 93 ? 7.462 -1.769 -17.178 1.00 95.81 93 ALA A N 1
ATOM 683 C CA . ALA A 1 93 ? 7.404 -2.531 -18.430 1.00 95.81 93 ALA A CA 1
ATOM 684 C C . ALA A 1 93 ? 7.308 -1.642 -19.687 1.00 95.81 93 ALA A C 1
ATOM 686 O O . ALA A 1 93 ? 7.719 -2.050 -20.770 1.00 95.81 93 ALA A O 1
ATOM 687 N N . ARG A 1 94 ? 6.772 -0.424 -19.548 1.00 96.94 94 ARG A N 1
ATOM 688 C CA . ARG A 1 94 ? 6.688 0.583 -20.621 1.00 96.94 94 ARG A CA 1
ATOM 689 C C . ARG A 1 94 ? 7.893 1.529 -20.666 1.00 96.94 94 ARG A C 1
ATOM 691 O O . ARG A 1 94 ? 7.913 2.433 -21.495 1.00 96.94 94 ARG A O 1
ATOM 698 N N . GLY A 1 9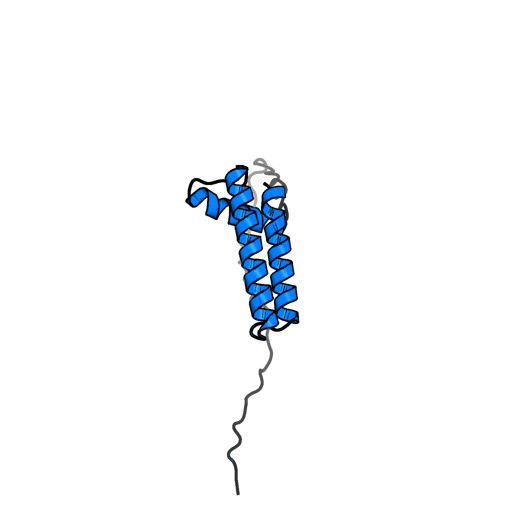5 ? 8.874 1.348 -19.782 1.00 95.56 95 GLY A N 1
ATOM 699 C CA . GLY A 1 95 ? 10.064 2.195 -19.695 1.00 95.56 95 GLY A CA 1
ATOM 700 C C . GLY A 1 95 ? 9.812 3.586 -19.104 1.00 95.56 95 GLY A C 1
ATOM 701 O O . GLY A 1 95 ? 10.641 4.474 -19.276 1.00 95.56 95 GLY A O 1
ATOM 702 N N . HIS A 1 96 ? 8.682 3.807 -18.423 1.00 97.00 96 HIS A N 1
ATOM 703 C CA . HIS A 1 96 ? 8.401 5.076 -17.735 1.00 97.00 96 HIS A CA 1
ATOM 704 C C . HIS A 1 96 ? 9.086 5.177 -16.369 1.00 97.00 96 HIS A C 1
ATOM 706 O O . HIS A 1 96 ? 9.292 6.276 -15.862 1.00 97.00 96 HIS A O 1
ATOM 712 N N . VAL A 1 97 ? 9.422 4.032 -15.777 1.00 94.62 97 VAL A N 1
ATOM 713 C CA . VAL A 1 97 ? 10.153 3.912 -14.515 1.00 94.62 97 VAL A CA 1
ATOM 714 C C . VAL A 1 97 ? 11.339 2.997 -14.789 1.00 94.62 97 VAL A C 1
ATOM 716 O O . VAL A 1 97 ? 11.157 1.921 -15.359 1.00 94.62 97 VAL A O 1
ATOM 719 N N . ALA A 1 98 ? 12.551 3.429 -14.445 1.00 95.19 98 ALA A N 1
ATOM 720 C CA . ALA A 1 98 ? 13.724 2.572 -14.569 1.00 95.19 98 ALA A CA 1
ATOM 721 C C . ALA A 1 98 ? 13.751 1.526 -13.439 1.00 95.19 98 ALA A C 1
ATOM 723 O O . ALA A 1 98 ? 13.085 1.668 -12.409 1.00 95.19 98 ALA A O 1
ATOM 724 N N . ALA A 1 99 ? 14.455 0.420 -13.679 1.00 91.56 99 ALA A N 1
ATOM 725 C CA . ALA A 1 99 ? 14.384 -0.767 -12.830 1.00 91.56 99 ALA A CA 1
ATOM 726 C C . ALA A 1 99 ? 14.840 -0.473 -11.393 1.00 91.56 99 ALA A C 1
ATOM 728 O O . ALA A 1 99 ? 14.228 -0.939 -10.437 1.00 91.56 99 ALA A O 1
ATOM 729 N N . GLU A 1 100 ? 15.854 0.370 -11.232 1.00 93.69 100 GLU A N 1
ATOM 730 C CA . GLU A 1 100 ? 16.400 0.754 -9.932 1.00 93.69 100 GLU A CA 1
ATOM 731 C C . GLU A 1 100 ? 15.383 1.552 -9.098 1.00 93.69 100 GLU A C 1
ATOM 733 O O . GLU A 1 100 ? 15.241 1.334 -7.891 1.00 93.69 100 GLU A O 1
ATOM 738 N N . GLN A 1 101 ? 14.630 2.457 -9.736 1.00 94.06 101 GLN A N 1
ATOM 739 C CA . GLN A 1 101 ? 13.556 3.194 -9.067 1.00 94.06 101 GLN A CA 1
ATOM 740 C C . GLN A 1 101 ? 12.376 2.277 -8.750 1.00 94.06 101 GLN A C 1
ATOM 742 O O . GLN A 1 101 ? 11.771 2.425 -7.691 1.00 94.06 101 GLN A O 1
ATOM 747 N N . TYR A 1 102 ? 12.064 1.323 -9.630 1.00 94.06 102 TYR A N 1
ATOM 748 C CA . TYR A 1 102 ? 11.030 0.326 -9.365 1.00 94.06 102 TYR A CA 1
ATOM 749 C C . TYR A 1 102 ? 11.346 -0.496 -8.111 1.00 94.06 102 TYR A C 1
ATOM 751 O O . TYR A 1 102 ? 10.470 -0.634 -7.262 1.00 94.06 102 TYR A O 1
ATOM 759 N N . GLU A 1 103 ? 12.586 -0.963 -7.943 1.00 94.56 103 GLU A N 1
ATOM 760 C CA . GLU A 1 103 ? 12.988 -1.717 -6.747 1.00 94.56 103 GLU A CA 1
ATOM 761 C C . GLU A 1 103 ? 12.867 -0.885 -5.465 1.00 94.56 103 GLU A C 1
ATOM 763 O O . GLU A 1 103 ? 12.364 -1.373 -4.454 1.00 94.56 103 GLU A O 1
ATOM 768 N N . THR A 1 104 ? 13.245 0.395 -5.510 1.00 94.81 104 THR A N 1
ATOM 769 C CA . THR A 1 104 ? 13.090 1.292 -4.351 1.00 94.81 104 THR A CA 1
ATOM 770 C C . THR A 1 104 ? 11.613 1.486 -3.996 1.00 94.81 104 THR A C 1
ATOM 772 O O . THR A 1 104 ? 11.226 1.381 -2.835 1.00 94.81 104 THR A O 1
ATOM 775 N N . LEU A 1 105 ? 10.760 1.734 -4.994 1.00 94.12 105 LEU A N 1
ATOM 776 C CA . LEU A 1 105 ? 9.322 1.912 -4.781 1.00 94.12 105 LEU A CA 1
ATOM 777 C C . LEU A 1 105 ? 8.639 0.627 -4.302 1.00 94.12 105 LEU A C 1
ATOM 779 O O . LEU A 1 105 ? 7.727 0.683 -3.480 1.00 94.12 105 LEU A O 1
ATOM 783 N N . ARG A 1 106 ? 9.092 -0.529 -4.792 1.00 95.50 106 ARG A N 1
ATOM 784 C CA . ARG A 1 106 ? 8.632 -1.845 -4.348 1.00 95.50 106 ARG A CA 1
ATOM 785 C C . ARG A 1 106 ? 8.958 -2.066 -2.871 1.00 95.50 106 ARG A C 1
ATOM 787 O O . ARG A 1 106 ? 8.059 -2.426 -2.124 1.00 95.50 106 ARG A O 1
ATOM 794 N N . GLN A 1 107 ? 10.181 -1.760 -2.435 1.00 94.12 107 GLN A N 1
ATOM 795 C CA . GLN A 1 107 ? 10.563 -1.847 -1.018 1.00 94.12 107 GLN A CA 1
ATOM 796 C C . GLN A 1 107 ? 9.695 -0.946 -0.129 1.00 94.12 107 GLN A C 1
ATOM 798 O O . GLN A 1 107 ? 9.227 -1.383 0.917 1.00 94.12 107 GLN A O 1
ATOM 803 N N . MET A 1 108 ? 9.413 0.285 -0.567 1.00 93.38 108 MET A N 1
ATOM 804 C CA . MET A 1 108 ? 8.503 1.177 0.162 1.00 93.38 108 MET A CA 1
ATOM 805 C C . MET A 1 108 ? 7.078 0.610 0.248 1.00 93.38 108 MET A C 1
ATOM 807 O O . MET A 1 108 ? 6.416 0.766 1.274 1.00 93.38 108 MET A O 1
ATOM 811 N N . LEU A 1 109 ? 6.592 -0.055 -0.808 1.00 95.31 109 LEU A N 1
ATOM 812 C CA . LEU A 1 109 ? 5.298 -0.738 -0.766 1.00 95.31 109 LEU A CA 1
ATOM 813 C C . LEU A 1 109 ? 5.303 -1.924 0.198 1.00 95.31 109 LEU A C 1
ATOM 815 O O . LEU A 1 109 ? 4.318 -2.114 0.907 1.00 95.31 109 LEU A O 1
ATOM 819 N N . ASP A 1 110 ? 6.389 -2.691 0.246 1.00 93.81 110 ASP A N 1
ATOM 820 C CA . ASP A 1 110 ? 6.533 -3.818 1.171 1.00 93.81 110 ASP A CA 1
ATOM 821 C C . ASP A 1 110 ? 6.508 -3.331 2.634 1.00 93.81 110 ASP A C 1
ATOM 823 O O . ASP A 1 110 ? 5.822 -3.918 3.471 1.00 93.81 110 ASP A O 1
ATOM 827 N N . GLU A 1 111 ? 7.157 -2.201 2.939 1.00 92.75 111 GLU A N 1
ATOM 828 C CA . GLU A 1 111 ? 7.062 -1.561 4.262 1.00 92.75 111 GLU A CA 1
ATOM 829 C C . GLU A 1 111 ? 5.631 -1.117 4.592 1.00 92.75 111 GLU A C 1
ATOM 831 O O . GLU A 1 111 ? 5.171 -1.279 5.723 1.00 92.75 111 GLU A O 1
ATOM 836 N N . MET A 1 112 ? 4.901 -0.588 3.608 1.00 93.69 112 MET A N 1
ATOM 837 C CA . MET A 1 112 ? 3.493 -0.223 3.773 1.00 93.69 112 MET A CA 1
ATOM 838 C C . MET A 1 112 ? 2.593 -1.444 4.000 1.00 93.69 112 MET A C 1
ATOM 840 O O . MET A 1 112 ? 1.674 -1.373 4.815 1.00 93.69 112 MET A O 1
ATOM 844 N N . ARG A 1 113 ? 2.860 -2.576 3.337 1.00 94.56 113 ARG A N 1
ATOM 845 C CA . ARG A 1 113 ? 2.103 -3.824 3.542 1.00 94.56 113 ARG A CA 1
ATOM 846 C C . ARG A 1 113 ? 2.220 -4.351 4.972 1.00 94.56 113 ARG A C 1
ATOM 848 O O . ARG A 1 113 ? 1.261 -4.923 5.469 1.00 94.56 113 ARG A O 1
ATOM 855 N N . ALA A 1 114 ? 3.336 -4.101 5.656 1.00 92.06 114 ALA A N 1
ATOM 856 C CA . ALA A 1 114 ? 3.531 -4.509 7.051 1.00 92.06 114 ALA A CA 1
ATOM 857 C C . ALA A 1 114 ? 2.741 -3.658 8.070 1.00 92.06 114 ALA A C 1
ATOM 859 O O . ALA A 1 114 ? 2.717 -3.970 9.260 1.00 92.06 114 ALA A O 1
ATOM 860 N N . VAL A 1 115 ? 2.105 -2.562 7.641 1.00 91.31 115 VAL A N 1
ATOM 861 C CA . VAL A 1 115 ? 1.453 -1.609 8.550 1.00 91.31 115 VAL A CA 1
ATOM 862 C C . VAL A 1 115 ? 0.258 -2.212 9.298 1.00 91.31 115 VAL A C 1
ATOM 864 O O . VAL A 1 115 ? 0.231 -2.052 10.517 1.00 91.31 115 VAL A O 1
ATOM 867 N N . PRO A 1 116 ? -0.712 -2.900 8.657 1.00 88.00 116 PRO A N 1
ATOM 868 C CA . PRO A 1 116 ? -1.838 -3.503 9.373 1.00 88.00 116 PRO A CA 1
ATOM 869 C C . PRO A 1 116 ? -1.413 -4.569 10.388 1.00 88.00 116 PRO A C 1
ATOM 871 O O . PRO A 1 116 ? -2.053 -4.703 11.422 1.00 88.00 116 PRO A O 1
ATOM 874 N N . GLU A 1 117 ? -0.313 -5.286 10.138 1.00 87.12 117 GLU A N 1
ATOM 875 C CA . GLU A 1 117 ? 0.236 -6.276 11.078 1.00 87.12 117 GLU A CA 1
ATOM 876 C C . GLU A 1 117 ? 0.825 -5.633 12.345 1.00 87.12 117 GLU A C 1
ATOM 878 O O . GLU A 1 117 ? 0.971 -6.290 13.375 1.00 87.12 117 GLU A O 1
ATOM 883 N N . ALA A 1 118 ? 1.176 -4.347 12.270 1.00 82.38 118 ALA A N 1
ATOM 884 C CA . ALA A 1 118 ? 1.754 -3.569 13.361 1.00 82.38 118 ALA A CA 1
ATOM 885 C C . ALA A 1 118 ? 0.720 -2.729 14.142 1.00 82.38 118 ALA A C 1
ATOM 887 O O . ALA A 1 118 ? 1.116 -1.951 15.016 1.00 82.38 118 ALA A O 1
ATOM 888 N N . VAL A 1 119 ? -0.572 -2.835 13.801 1.00 80.62 119 VAL A N 1
ATOM 889 C CA . VAL A 1 119 ? -1.706 -2.128 14.433 1.00 80.62 119 VAL A CA 1
ATOM 890 C C . VAL A 1 119 ? -2.335 -2.973 15.532 1.00 80.62 119 VAL A C 1
ATOM 892 O O . VAL A 1 119 ? -2.644 -2.374 16.589 1.00 80.62 119 VAL A O 1
#

pLDDT: mean 77.87, std 20.47, range [40.59, 97.88]

Secondary structure (DSSP, 8-state):
-------PPP-----------------------S--------------HHHHHHHHHHHHHHTTT--TTSHHHHHHHHHHHHHHHHHHHHHHHTTSS-HHHHHHHHHHHHHHHTTGGG-

Foldseek 3Di:
DDDDDDDDDDDDDDDDDPDPPPDDDDDDDDDDDDDPPPPPPPPPPVQDPLNVVLVVVQVVQVVVVHGLLDPVVVVVQVVVLVVVLVVLVVCCVVVVDPPVRNVVVVVVSVSVNCNSVVD